Protein AF-A0A7S4S5Y7-F1 (afdb_monomer_lite)

Secondary structure (DSSP, 8-state):
---PPP-GGGTTT-PPEEEEEEE-----STT--TT-S-S-TT--EEEE--TT-EE---GGG-B-SHHHH-TT--S---BSSPPPPP-SS-TTEEEE-GGGB-TT---TT--EEEEEEEEPPTT--TTS----EEEE-TTSPP--

Sequence (144 aa):
RVRVQSLLPYAYTARPAEAVVLLRPPLDSDSMEPRVRAYSSRVSWRMFAPGTYAWDFSRAGFLYRWPEVGHGTTADLPIRRVPPAPQVPPLNRLDFSGRDEHPAGWRLGELYGFRAALRVPPETPRSSVNEWIVEWGFDRPRLA

Foldseek 3Di:
DWDFDDPVVPLPPQFFDKTKTKDDPPDDPVPPPVPPPDPALWKKKKKFWAQQKAFDFDQVQKFFAQVRSDPPFDGGQQFQGDFDQDPDPPRRMTIDTSVRGHNVHHDPPGMTIMIGTMGDHNPPPPPDDRDMDMGIRPPDDPPD

Structure (mmCIF, N/CA/C/O backbone):
data_AF-A0A7S4S5Y7-F1
#
_entry.id   AF-A0A7S4S5Y7-F1
#
loop_
_atom_site.group_PDB
_atom_site.id
_atom_site.type_symbol
_atom_site.label_atom_id
_atom_site.label_alt_id
_atom_site.label_comp_id
_atom_site.label_asym_id
_atom_site.label_entity_id
_atom_site.label_seq_id
_atom_site.pdbx_PDB_ins_code
_atom_site.Cartn_x
_atom_site.Cartn_y
_atom_site.Cartn_z
_atom_site.occupancy
_atom_site.B_iso_or_equiv
_atom_site.auth_seq_id
_atom_site.auth_comp_id
_atom_site.auth_asym_id
_atom_site.auth_atom_id
_atom_site.pdbx_PDB_model_num
ATOM 1 N N . ARG A 1 1 ? -0.242 8.451 -9.822 1.00 49.00 1 ARG A N 1
ATOM 2 C CA . ARG A 1 1 ? -1.550 9.007 -9.394 1.00 49.00 1 ARG A CA 1
ATOM 3 C C . ARG A 1 1 ? -2.281 7.933 -8.611 1.00 49.00 1 ARG A C 1
ATOM 5 O O . ARG A 1 1 ? -2.636 6.932 -9.214 1.00 49.00 1 ARG A O 1
ATOM 12 N N . VAL A 1 2 ? -2.472 8.135 -7.309 1.00 52.91 2 VAL A N 1
ATOM 13 C CA . VAL A 1 2 ? -3.289 7.245 -6.476 1.00 52.91 2 VAL A CA 1
ATOM 14 C C . VAL A 1 2 ? -4.755 7.443 -6.856 1.00 52.91 2 VAL A C 1
ATOM 16 O O . VAL A 1 2 ? -5.217 8.579 -6.959 1.00 52.91 2 VAL A O 1
ATOM 19 N N . ARG A 1 3 ? -5.486 6.354 -7.101 1.00 57.47 3 ARG A N 1
ATOM 20 C CA . ARG A 1 3 ? -6.942 6.376 -7.283 1.00 57.47 3 ARG A CA 1
ATOM 21 C C . ARG A 1 3 ? -7.556 5.460 -6.239 1.00 57.47 3 ARG A C 1
ATOM 23 O O . ARG A 1 3 ? -7.400 4.256 -6.364 1.00 57.47 3 ARG A O 1
ATOM 30 N N . VAL A 1 4 ? -8.247 6.043 -5.262 1.00 59.31 4 VAL A N 1
ATOM 31 C CA . VAL A 1 4 ? -8.977 5.313 -4.217 1.00 59.31 4 VAL A CA 1
ATOM 32 C C . VAL A 1 4 ? -10.460 5.298 -4.572 1.00 59.31 4 VAL A C 1
ATOM 34 O O . VAL A 1 4 ? -11.009 6.330 -4.966 1.00 59.31 4 VAL A O 1
ATOM 37 N N . GLN A 1 5 ? -11.108 4.134 -4.500 1.00 59.44 5 GLN A N 1
ATOM 38 C CA . GLN A 1 5 ? -12.564 4.055 -4.642 1.00 59.44 5 GLN A CA 1
ATOM 39 C C . GLN A 1 5 ? -13.268 4.564 -3.376 1.00 59.44 5 GLN A C 1
ATOM 41 O O . GLN A 1 5 ? -12.711 4.524 -2.285 1.00 59.44 5 GLN A O 1
ATOM 46 N N . SER A 1 6 ? -14.480 5.101 -3.546 1.00 50.81 6 SER A N 1
ATOM 47 C CA . SER A 1 6 ? -15.222 5.841 -2.517 1.00 50.81 6 SER A CA 1
ATOM 48 C C . SER A 1 6 ? -15.332 5.089 -1.184 1.00 50.81 6 SER A C 1
ATOM 50 O O . SER A 1 6 ? -15.868 3.985 -1.126 1.00 50.81 6 SER A O 1
ATOM 52 N N . LEU A 1 7 ? -14.888 5.739 -0.104 1.00 58.62 7 LEU A N 1
ATOM 53 C CA . LEU A 1 7 ? -14.953 5.230 1.274 1.00 58.62 7 LEU A CA 1
ATOM 54 C C . LEU A 1 7 ? -16.239 5.679 2.005 1.00 58.62 7 LEU A C 1
ATOM 56 O O . LEU A 1 7 ? -16.472 5.295 3.149 1.00 58.62 7 LEU A O 1
ATOM 60 N N . LEU A 1 8 ? -17.093 6.476 1.343 1.00 48.19 8 LEU A N 1
ATOM 61 C CA . LEU A 1 8 ? -18.302 7.092 1.914 1.00 48.19 8 LEU A CA 1
ATOM 62 C C . LEU A 1 8 ? -19.349 6.107 2.486 1.00 48.19 8 LEU A C 1
ATOM 64 O O . LEU A 1 8 ? -19.977 6.467 3.480 1.00 48.19 8 LEU A O 1
ATOM 68 N N . PRO A 1 9 ? -19.546 4.878 1.962 1.00 50.47 9 PRO A N 1
ATOM 69 C CA . PRO A 1 9 ? -20.494 3.928 2.560 1.00 50.47 9 PRO A CA 1
ATOM 70 C C . PRO A 1 9 ? -20.066 3.362 3.928 1.00 50.47 9 PRO A C 1
ATOM 72 O O . PRO A 1 9 ? -20.877 2.734 4.608 1.00 50.47 9 PRO A O 1
ATOM 75 N N . TYR A 1 10 ? -18.805 3.544 4.345 1.00 50.66 10 TYR A N 1
ATOM 76 C CA . TYR A 1 10 ? -18.213 2.788 5.459 1.00 50.66 10 TYR A CA 1
ATOM 77 C C . TYR A 1 10 ? -18.100 3.553 6.781 1.00 50.66 10 TYR A C 1
ATOM 79 O O . TYR A 1 10 ? -17.921 2.925 7.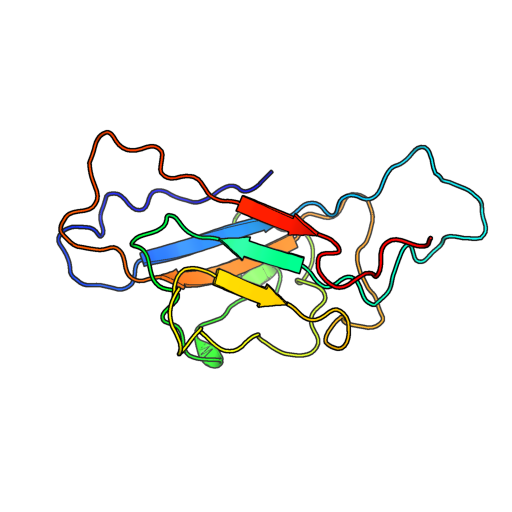821 1.00 50.66 10 TYR A O 1
ATOM 87 N N . ALA A 1 11 ? -18.305 4.875 6.784 1.00 49.12 11 ALA A N 1
ATOM 88 C CA . ALA A 1 11 ? -18.316 5.673 8.018 1.00 49.12 11 ALA A CA 1
ATOM 89 C C . ALA A 1 11 ? -19.430 5.252 9.008 1.00 49.12 11 ALA A C 1
ATOM 91 O O . ALA A 1 11 ? -19.338 5.548 10.194 1.00 49.12 11 ALA A O 1
ATOM 92 N N . TYR A 1 12 ? -20.458 4.533 8.534 1.00 47.62 12 TYR A N 1
ATOM 93 C CA . TYR A 1 12 ? -21.646 4.157 9.315 1.00 47.62 12 TYR A CA 1
ATOM 94 C C . TYR A 1 12 ? -21.760 2.666 9.649 1.00 47.62 12 TYR A C 1
ATOM 96 O O . TYR A 1 12 ? -22.643 2.290 10.413 1.00 47.62 12 TYR A O 1
ATOM 104 N N . THR A 1 13 ? -20.914 1.800 9.079 1.00 50.94 13 THR A N 1
ATOM 105 C CA . THR A 1 13 ? -21.113 0.340 9.175 1.00 50.94 13 THR A CA 1
ATOM 106 C C . THR A 1 13 ? -20.125 -0.368 10.094 1.00 50.94 13 THR A C 1
ATOM 108 O O . THR A 1 13 ? -20.294 -1.562 10.331 1.00 50.94 13 THR A O 1
ATOM 111 N N . ALA A 1 14 ? -19.097 0.333 10.597 1.00 49.84 14 ALA A N 1
ATOM 112 C CA . ALA A 1 14 ? -17.973 -0.244 11.349 1.00 49.84 14 ALA A CA 1
ATOM 113 C C . ALA A 1 14 ? -17.264 -1.412 10.625 1.00 49.84 14 ALA A C 1
ATOM 115 O O . ALA A 1 14 ? -16.476 -2.140 11.229 1.00 49.84 14 ALA A O 1
ATOM 116 N N . ARG A 1 15 ? -17.532 -1.600 9.324 1.00 50.69 15 ARG A N 1
ATOM 117 C CA . ARG A 1 15 ? -16.887 -2.614 8.490 1.00 50.69 15 ARG A CA 1
ATOM 118 C C . ARG A 1 15 ? -15.588 -2.045 7.920 1.00 50.69 15 ARG A C 1
ATOM 120 O O . ARG A 1 15 ? -15.558 -0.859 7.586 1.00 50.69 15 ARG A O 1
ATOM 127 N N . PRO A 1 16 ? -14.535 -2.865 7.771 1.00 54.72 16 PRO A N 1
ATOM 128 C CA . PRO A 1 16 ? -13.322 -2.430 7.096 1.00 54.72 16 PRO A CA 1
ATOM 129 C C . PRO A 1 16 ? -13.666 -1.952 5.683 1.00 54.72 16 PRO A C 1
ATOM 131 O O . PRO A 1 16 ? -14.344 -2.657 4.934 1.00 54.72 16 PRO A O 1
ATOM 134 N N . ALA A 1 17 ? -13.226 -0.746 5.333 1.00 63.53 17 ALA A N 1
ATOM 135 C CA . ALA A 1 17 ? -13.324 -0.245 3.975 1.00 63.53 17 ALA A CA 1
ATOM 136 C C . ALA A 1 17 ? -12.172 -0.831 3.157 1.00 63.53 17 ALA A C 1
ATOM 138 O O . ALA A 1 17 ? -11.040 -0.910 3.632 1.00 63.53 17 ALA A O 1
ATOM 139 N N . GLU A 1 18 ? -12.438 -1.235 1.922 1.00 71.31 18 GLU A N 1
ATOM 140 C CA . GLU A 1 18 ? -11.378 -1.700 1.035 1.00 71.31 18 GLU A CA 1
ATOM 141 C C . GLU A 1 18 ? -10.783 -0.516 0.279 1.00 71.31 18 GLU A C 1
ATOM 143 O O . GLU A 1 18 ? -11.462 0.157 -0.498 1.00 71.31 18 GLU A O 1
ATOM 148 N N . ALA A 1 19 ? -9.497 -0.259 0.506 1.00 72.50 19 ALA A N 1
ATOM 149 C CA . ALA A 1 19 ? -8.753 0.726 -0.257 1.00 72.50 19 ALA A CA 1
ATOM 150 C C . ALA A 1 19 ? -8.084 0.034 -1.443 1.00 72.50 19 ALA A C 1
ATOM 152 O O . ALA A 1 19 ? -7.262 -0.861 -1.257 1.00 72.50 19 ALA A O 1
ATOM 153 N N . VAL A 1 20 ? -8.424 0.469 -2.657 1.00 77.81 20 VAL A N 1
ATOM 154 C CA . VAL A 1 20 ? -7.693 0.120 -3.880 1.00 77.81 20 VAL A CA 1
ATOM 155 C C . VAL A 1 20 ? -6.720 1.245 -4.175 1.00 77.81 20 VAL A C 1
ATOM 157 O O . VAL A 1 20 ? -7.111 2.410 -4.218 1.00 77.81 20 VAL A O 1
ATOM 160 N N . VAL A 1 21 ? -5.455 0.904 -4.377 1.00 77.44 21 VAL A N 1
ATOM 161 C CA . VAL A 1 21 ? -4.383 1.867 -4.618 1.00 77.44 21 VAL A CA 1
ATOM 162 C C . VAL A 1 21 ? -3.752 1.555 -5.955 1.00 77.44 21 VAL A C 1
ATOM 164 O O . VAL A 1 21 ? -3.272 0.448 -6.151 1.00 77.44 21 VAL A O 1
ATOM 167 N N . LEU A 1 22 ? -3.726 2.538 -6.854 1.00 77.75 22 LEU A N 1
ATOM 168 C CA . LEU A 1 22 ? -3.073 2.423 -8.157 1.00 77.75 22 LEU A CA 1
ATOM 169 C C . LEU A 1 22 ? -1.779 3.240 -8.176 1.00 77.75 22 LEU A C 1
ATOM 171 O O . LEU A 1 22 ? -1.766 4.416 -7.801 1.00 77.75 22 LEU A O 1
ATOM 175 N N . LEU A 1 23 ? -0.691 2.619 -8.621 1.00 78.00 23 LEU A N 1
ATOM 176 C CA . LEU A 1 23 ? 0.658 3.165 -8.582 1.00 78.00 23 LEU A CA 1
ATOM 177 C C . LEU A 1 23 ? 1.260 3.174 -9.981 1.00 78.00 23 LEU A C 1
ATOM 179 O O . LEU A 1 23 ? 1.237 2.178 -10.703 1.00 78.00 23 LEU A O 1
ATOM 183 N N . ARG A 1 24 ? 1.847 4.318 -10.326 1.00 76.94 24 ARG A N 1
ATOM 184 C CA . ARG A 1 24 ? 2.823 4.419 -11.407 1.00 76.94 24 ARG A CA 1
ATOM 185 C C . ARG A 1 24 ? 4.155 4.753 -10.753 1.00 76.94 24 ARG A C 1
ATOM 187 O O . ARG A 1 24 ? 4.179 5.729 -9.994 1.00 76.94 24 ARG A O 1
ATOM 194 N N . PRO A 1 25 ? 5.205 3.957 -10.982 1.00 71.38 25 PRO A N 1
ATOM 195 C CA . PRO A 1 25 ? 6.512 4.263 -10.432 1.00 71.38 25 PRO A CA 1
ATOM 196 C C . PRO A 1 25 ? 7.017 5.580 -11.047 1.00 71.38 25 PRO A C 1
ATOM 198 O O . PRO A 1 25 ? 6.672 5.879 -12.196 1.00 71.38 25 PRO A O 1
ATOM 201 N N . PRO A 1 26 ? 7.814 6.380 -10.319 1.00 68.00 26 PRO A N 1
ATOM 202 C CA . PRO A 1 26 ? 8.441 7.588 -10.846 1.00 68.00 26 PRO A CA 1
ATOM 203 C C . PRO A 1 26 ? 9.629 7.212 -11.749 1.00 68.00 26 PRO A C 1
ATOM 205 O O . PRO A 1 26 ? 10.771 7.566 -11.476 1.00 68.00 26 PRO A O 1
ATOM 208 N N . LEU A 1 27 ? 9.365 6.416 -12.787 1.00 63.81 27 LEU A N 1
ATOM 209 C CA . LEU A 1 27 ? 10.327 6.107 -13.837 1.00 63.81 27 LEU A CA 1
ATOM 210 C C . LEU A 1 27 ? 10.248 7.239 -14.855 1.00 63.81 27 LEU A C 1
ATOM 212 O O . LEU A 1 27 ? 9.214 7.419 -15.498 1.00 63.81 27 LEU A O 1
ATOM 216 N N . ASP A 1 28 ? 11.315 8.019 -14.946 1.00 53.81 28 ASP A N 1
ATOM 217 C CA . ASP A 1 28 ? 11.427 9.091 -15.922 1.00 53.81 28 ASP A CA 1
ATOM 218 C C . ASP A 1 28 ? 11.841 8.500 -17.279 1.00 53.81 28 ASP A C 1
ATOM 220 O O . ASP A 1 28 ? 12.763 7.684 -17.363 1.00 53.81 28 ASP A O 1
ATOM 224 N N . SER A 1 29 ? 11.110 8.854 -18.336 1.00 49.88 29 SER A N 1
ATOM 225 C CA . SER A 1 29 ? 1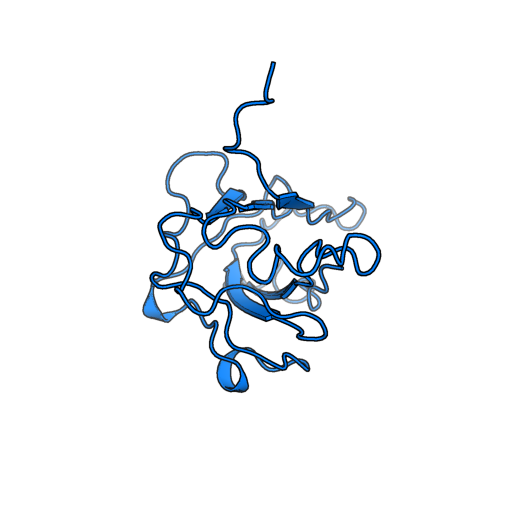1.388 8.398 -19.701 1.00 49.88 29 SER A CA 1
ATOM 226 C C . SER A 1 29 ? 12.648 9.041 -20.276 1.00 49.88 29 SER A C 1
ATOM 228 O O . SER A 1 29 ? 13.272 8.450 -21.156 1.00 49.88 29 SER A O 1
ATOM 230 N N . ASP A 1 30 ? 13.049 10.205 -19.757 1.00 47.22 30 ASP A N 1
ATOM 231 C CA . ASP A 1 30 ? 14.138 11.013 -20.317 1.00 47.22 30 ASP A CA 1
ATOM 232 C C . ASP A 1 30 ? 15.520 10.652 -19.740 1.00 47.22 30 ASP A C 1
ATOM 234 O O . ASP A 1 30 ? 16.549 11.062 -20.271 1.00 47.22 30 ASP A O 1
ATOM 238 N N . SER A 1 31 ? 15.579 9.799 -18.710 1.00 46.25 31 SER A N 1
ATOM 239 C CA . SER A 1 31 ? 16.827 9.277 -18.115 1.00 46.25 31 SER A CA 1
ATOM 240 C C . SER A 1 31 ? 17.268 7.928 -18.708 1.00 46.25 31 SER A C 1
ATOM 242 O O . SER A 1 31 ? 17.950 7.130 -18.058 1.00 46.25 31 SER A O 1
ATOM 244 N N . MET A 1 32 ? 16.917 7.686 -19.977 1.00 43.94 32 MET A N 1
ATOM 245 C CA . MET A 1 32 ? 17.338 6.543 -20.800 1.00 43.94 32 MET A CA 1
ATOM 246 C C . MET A 1 32 ? 18.839 6.593 -21.151 1.00 43.94 32 MET A C 1
ATOM 248 O O . MET A 1 32 ? 19.227 6.556 -22.319 1.00 43.94 32 MET A O 1
ATOM 252 N N . GLU A 1 33 ? 19.722 6.592 -20.151 1.00 44.97 33 GLU A N 1
ATOM 253 C CA . GLU A 1 33 ? 21.042 6.016 -20.378 1.00 44.97 33 GLU A CA 1
ATOM 254 C C . GLU A 1 33 ? 20.884 4.491 -20.554 1.00 44.97 33 GLU A C 1
ATOM 256 O O . GLU A 1 33 ? 20.245 3.835 -19.721 1.00 44.97 33 GLU A O 1
ATOM 261 N N . PRO A 1 34 ? 21.498 3.867 -21.582 1.00 41.69 34 PRO A N 1
ATOM 262 C CA . PRO A 1 34 ? 21.356 2.432 -21.877 1.00 41.69 34 PRO A CA 1
ATOM 263 C C . PRO A 1 34 ? 21.795 1.496 -20.739 1.00 41.69 34 PRO A C 1
ATOM 265 O O . PRO A 1 34 ? 21.577 0.285 -20.801 1.00 41.69 34 PRO A O 1
ATOM 268 N N . ARG A 1 35 ? 22.436 2.048 -19.704 1.00 39.31 35 ARG A N 1
ATOM 269 C CA . ARG A 1 35 ? 22.935 1.334 -18.529 1.00 39.31 35 ARG A CA 1
ATOM 270 C C . ARG A 1 35 ? 21.942 1.258 -17.375 1.00 39.31 35 ARG A C 1
ATOM 272 O O . ARG A 1 35 ? 22.209 0.515 -16.435 1.00 39.31 35 ARG A O 1
ATOM 279 N N . VAL A 1 36 ? 20.784 1.917 -17.453 1.00 42.09 36 VAL A N 1
ATOM 280 C CA . VAL A 1 36 ? 19.796 1.889 -16.366 1.00 42.09 36 VAL A CA 1
ATOM 281 C C . VAL A 1 36 ? 18.540 1.105 -16.740 1.00 42.09 36 VAL A C 1
ATOM 283 O O . VAL A 1 36 ? 17.413 1.567 -16.622 1.00 42.09 36 VAL A O 1
ATOM 286 N N . ARG A 1 37 ? 18.722 -0.170 -17.110 1.00 38.84 37 ARG A N 1
ATOM 287 C CA . ARG A 1 37 ? 17.625 -1.165 -17.166 1.00 38.84 37 ARG A CA 1
ATOM 288 C C . ARG A 1 37 ? 17.040 -1.520 -15.786 1.00 38.84 37 ARG A C 1
ATOM 290 O O . ARG A 1 37 ? 16.203 -2.409 -15.680 1.00 38.84 37 ARG A O 1
ATOM 297 N N . ALA A 1 38 ? 17.484 -0.846 -14.732 1.00 42.31 38 ALA A N 1
ATOM 298 C CA . ALA A 1 38 ? 17.057 -1.045 -13.362 1.00 42.31 38 ALA A CA 1
ATOM 299 C C . ALA A 1 38 ? 17.296 0.256 -12.589 1.00 42.31 38 ALA A C 1
ATOM 301 O O . ALA A 1 38 ? 18.272 0.363 -11.846 1.00 42.31 38 ALA A O 1
ATOM 302 N N . TYR A 1 39 ? 16.433 1.268 -12.743 1.00 45.12 39 TYR A N 1
ATOM 303 C CA . TYR A 1 39 ? 16.381 2.330 -11.736 1.00 45.12 39 TYR A CA 1
ATOM 304 C C . TYR A 1 39 ? 15.769 1.709 -10.475 1.00 45.12 39 TYR A C 1
ATOM 306 O O . TYR A 1 39 ? 14.579 1.786 -10.206 1.00 45.12 39 TYR A O 1
ATOM 314 N N . SER A 1 40 ? 16.664 1.064 -9.721 1.00 50.62 40 SER A N 1
ATOM 315 C CA . SER A 1 40 ? 16.537 0.586 -8.355 1.00 50.62 40 SER A CA 1
ATOM 316 C C . SER A 1 40 ? 15.592 -0.577 -8.110 1.00 50.62 40 SER A C 1
ATOM 318 O O . SER A 1 40 ? 14.464 -0.393 -7.678 1.00 50.62 40 SER A O 1
ATOM 320 N N . SER A 1 41 ? 16.154 -1.782 -8.164 1.00 54.34 41 SER A N 1
ATOM 321 C CA . SER A 1 41 ? 15.546 -3.016 -7.653 1.00 54.34 41 SER A CA 1
ATOM 322 C C . SER A 1 41 ? 15.319 -3.039 -6.125 1.00 54.34 41 SER A C 1
ATOM 324 O O . SER A 1 41 ? 15.250 -4.128 -5.554 1.00 54.34 41 SER A O 1
ATOM 326 N N . ARG A 1 42 ? 15.380 -1.879 -5.447 1.00 70.88 42 ARG A N 1
ATOM 327 C CA . ARG A 1 42 ? 15.300 -1.694 -3.988 1.00 70.88 42 ARG A CA 1
ATOM 328 C C . ARG A 1 42 ? 14.871 -0.272 -3.581 1.00 70.88 42 ARG A C 1
ATOM 330 O O . ARG A 1 42 ? 15.513 0.320 -2.714 1.00 70.88 42 ARG A O 1
ATOM 337 N N . VAL A 1 43 ? 13.835 0.317 -4.189 1.00 76.00 43 VAL A N 1
ATOM 338 C CA . VAL A 1 43 ? 13.312 1.604 -3.669 1.00 76.00 43 VAL A CA 1
ATOM 339 C C . VAL A 1 43 ? 12.357 1.316 -2.519 1.00 76.00 43 VAL A C 1
ATOM 341 O O . VAL A 1 43 ? 11.311 0.713 -2.751 1.00 76.00 43 VAL A O 1
ATOM 344 N N . SER A 1 44 ? 12.651 1.781 -1.301 1.00 85.69 44 SER A N 1
ATOM 345 C CA . SER A 1 44 ? 11.599 1.805 -0.285 1.00 85.69 44 SER A CA 1
ATOM 346 C C . SER A 1 44 ? 10.620 2.933 -0.582 1.00 85.69 44 SER A C 1
ATOM 348 O O . SER A 1 44 ? 11.004 4.049 -0.939 1.00 85.69 44 SER A O 1
ATOM 350 N N . TRP A 1 45 ? 9.339 2.645 -0.433 1.00 87.50 45 TRP A N 1
ATOM 351 C CA . TRP A 1 45 ? 8.268 3.615 -0.600 1.00 87.50 45 TRP A CA 1
ATOM 352 C C . TRP A 1 45 ? 7.238 3.423 0.504 1.00 87.50 45 TRP A C 1
ATOM 354 O O . TRP A 1 45 ? 7.159 2.366 1.125 1.00 87.50 45 TRP A O 1
ATOM 364 N N . ARG A 1 46 ? 6.479 4.466 0.806 1.00 90.69 46 ARG A N 1
ATOM 365 C CA . ARG A 1 46 ? 5.468 4.417 1.860 1.00 90.69 46 ARG A CA 1
ATOM 366 C C . ARG A 1 46 ? 4.209 5.124 1.428 1.00 90.69 46 ARG A C 1
ATOM 368 O O . ARG A 1 46 ? 4.246 6.039 0.605 1.00 90.69 46 ARG A O 1
ATOM 375 N N . MET A 1 47 ? 3.100 4.675 1.989 1.00 90.25 47 MET A N 1
ATOM 376 C CA . MET A 1 47 ? 1.789 5.228 1.725 1.00 90.25 47 MET A CA 1
ATOM 377 C C . MET A 1 47 ? 1.142 5.713 3.009 1.00 90.25 47 MET A C 1
ATOM 379 O O . MET A 1 47 ? 1.099 4.991 4.002 1.00 90.25 47 MET A O 1
ATOM 383 N N . PHE A 1 48 ? 0.568 6.905 2.949 1.00 90.25 48 PHE A N 1
ATOM 384 C CA . PHE A 1 48 ? -0.244 7.467 4.009 1.00 90.25 48 PHE A CA 1
ATOM 385 C C . PHE A 1 48 ? -1.701 7.493 3.562 1.00 90.25 48 PHE A C 1
ATOM 387 O O . PHE A 1 48 ? -2.040 8.107 2.547 1.00 90.25 48 PHE A O 1
ATOM 394 N N . ALA A 1 49 ? -2.547 6.815 4.331 1.00 88.50 49 ALA A N 1
ATOM 395 C CA . ALA A 1 49 ? -3.976 7.094 4.356 1.00 88.50 49 ALA A CA 1
ATOM 396 C C . ALA A 1 49 ? -4.223 8.410 5.126 1.00 88.50 49 ALA A C 1
ATOM 398 O O . ALA A 1 49 ? -3.315 8.881 5.824 1.00 88.50 49 ALA A O 1
ATOM 399 N N . PRO A 1 50 ? -5.423 9.012 5.061 1.00 85.69 50 PRO A N 1
ATOM 400 C CA . PRO A 1 50 ? -5.695 10.231 5.816 1.00 85.69 50 PRO A CA 1
ATOM 401 C C . PRO A 1 50 ? -5.467 10.021 7.324 1.00 85.69 50 PRO A C 1
ATOM 403 O O . PRO A 1 50 ? -5.610 8.910 7.834 1.00 85.69 50 PRO A O 1
ATOM 406 N N . GLY A 1 51 ? -5.078 11.083 8.039 1.00 81.81 51 GLY A N 1
ATOM 407 C CA . GLY A 1 51 ? -4.430 10.999 9.361 1.00 81.81 51 GLY A CA 1
ATOM 408 C C . GLY A 1 51 ? -5.154 10.190 10.444 1.00 81.81 51 GLY A C 1
ATOM 409 O O . GLY A 1 51 ? -4.510 9.649 11.338 1.00 81.81 51 GLY A O 1
ATOM 410 N N . THR A 1 52 ? -6.477 10.083 10.366 1.00 81.69 52 THR A N 1
ATOM 411 C CA . THR A 1 52 ? -7.314 9.389 11.355 1.00 81.69 52 THR A CA 1
ATOM 412 C C . THR A 1 52 ? -7.706 7.963 10.939 1.00 81.69 52 THR A C 1
ATOM 414 O O . THR A 1 52 ? -8.354 7.249 11.702 1.00 81.69 52 THR A O 1
ATOM 417 N N . TYR A 1 53 ? -7.305 7.527 9.744 1.00 86.56 53 TYR A N 1
ATOM 418 C CA . TYR A 1 53 ? -7.540 6.179 9.238 1.00 86.56 53 TYR A CA 1
ATOM 419 C C . TYR A 1 53 ? -6.488 5.214 9.787 1.00 86.56 53 TYR A C 1
ATOM 421 O O . TYR A 1 53 ? -5.417 5.615 10.239 1.00 86.56 53 TYR A O 1
ATOM 429 N N . ALA A 1 54 ? -6.772 3.917 9.730 1.00 89.62 54 ALA A N 1
ATOM 430 C CA . ALA A 1 54 ? -5.807 2.895 10.114 1.00 89.62 54 ALA A CA 1
ATOM 431 C C . ALA A 1 54 ? -5.822 1.744 9.116 1.00 89.62 54 ALA A C 1
ATOM 433 O O . ALA A 1 54 ? -6.887 1.239 8.775 1.00 89.62 54 ALA A O 1
ATOM 434 N N . TRP A 1 55 ? -4.652 1.308 8.666 1.00 91.81 55 TRP A N 1
ATOM 435 C CA . TRP A 1 55 ? -4.538 0.057 7.922 1.00 91.81 55 TRP A CA 1
ATOM 436 C C . TRP A 1 55 ? -4.818 -1.113 8.859 1.00 91.81 55 TRP A C 1
ATOM 438 O O . TRP A 1 55 ? -4.189 -1.225 9.908 1.00 91.81 55 TRP A O 1
ATOM 448 N N . ASP A 1 56 ? -5.768 -1.965 8.487 1.00 91.56 56 ASP A N 1
ATOM 449 C CA . ASP A 1 56 ? -6.275 -3.024 9.360 1.00 91.56 56 ASP A CA 1
ATOM 450 C C . ASP A 1 56 ? -6.570 -4.273 8.532 1.00 91.56 56 ASP A C 1
ATOM 452 O O . ASP A 1 56 ? -7.703 -4.550 8.142 1.00 91.56 56 ASP A O 1
ATOM 456 N N . PHE A 1 57 ? -5.504 -4.984 8.171 1.00 91.19 57 PHE A N 1
ATOM 457 C CA . PHE A 1 57 ? -5.575 -6.154 7.308 1.00 91.19 57 PHE A CA 1
ATOM 458 C C . PHE A 1 57 ? -4.687 -7.285 7.827 1.00 91.19 57 PHE A C 1
ATOM 460 O O . PHE A 1 57 ? -3.629 -7.071 8.420 1.00 91.19 57 PHE A O 1
ATOM 467 N N . SER A 1 58 ? -5.097 -8.520 7.540 1.00 92.19 58 SER A N 1
ATOM 468 C CA . SER A 1 58 ? -4.232 -9.692 7.675 1.00 92.19 58 SER A CA 1
ATOM 469 C C . SER A 1 58 ? -3.390 -9.878 6.412 1.00 92.19 58 SER A C 1
ATOM 471 O O . SER A 1 58 ? -3.721 -9.359 5.346 1.00 92.19 58 SER A O 1
ATOM 473 N N . ARG A 1 59 ? -2.335 -10.698 6.486 1.00 90.19 59 ARG A N 1
ATOM 474 C CA . ARG A 1 59 ? -1.517 -11.024 5.305 1.00 90.19 59 ARG A CA 1
ATOM 475 C C . ARG A 1 59 ? -2.343 -11.611 4.152 1.00 90.19 59 ARG A C 1
ATOM 477 O O . ARG A 1 59 ? -2.025 -11.346 3.001 1.00 90.19 59 ARG A O 1
ATOM 484 N N . ALA A 1 60 ? -3.375 -12.397 4.462 1.00 90.69 60 ALA A N 1
ATOM 485 C CA . ALA A 1 60 ? -4.276 -12.977 3.466 1.00 90.69 60 ALA A CA 1
ATOM 486 C C . ALA A 1 60 ? -5.273 -11.952 2.894 1.00 90.69 60 ALA A C 1
ATOM 488 O O . ALA A 1 60 ? -5.738 -12.117 1.775 1.00 90.69 60 ALA A O 1
ATOM 489 N N . GLY A 1 61 ? -5.581 -10.890 3.645 1.00 89.19 61 GLY A N 1
ATOM 490 C CA . GLY A 1 61 ? -6.456 -9.796 3.215 1.00 89.19 61 GLY A CA 1
ATOM 491 C C . GLY A 1 61 ? -5.756 -8.698 2.407 1.00 89.19 61 GLY A C 1
ATOM 492 O O . GLY A 1 61 ? -6.383 -7.686 2.107 1.00 89.19 61 GLY A O 1
ATOM 493 N N . PHE A 1 62 ? -4.471 -8.866 2.083 1.00 93.62 62 PHE A N 1
ATOM 494 C CA . PHE A 1 62 ? -3.714 -7.946 1.238 1.00 93.62 62 PHE A CA 1
ATOM 495 C C . PHE A 1 62 ? -3.562 -8.541 -0.165 1.00 93.62 62 PHE A C 1
ATOM 497 O O . PHE A 1 62 ? -2.746 -9.438 -0.390 1.00 93.62 62 PHE A O 1
ATOM 504 N N . LEU A 1 63 ? -4.347 -8.035 -1.110 1.00 92.88 63 LEU A N 1
ATOM 505 C CA . LEU A 1 63 ? -4.358 -8.486 -2.499 1.00 92.88 63 LEU A CA 1
ATOM 506 C C . LEU A 1 63 ? -3.463 -7.577 -3.335 1.00 92.88 63 LEU A C 1
ATOM 508 O O . LEU A 1 63 ? -3.581 -6.357 -3.264 1.00 92.88 63 LEU A O 1
ATOM 512 N N . TYR A 1 64 ? -2.564 -8.154 -4.124 1.00 92.50 64 TYR A N 1
ATOM 513 C CA . TYR A 1 64 ? -1.569 -7.384 -4.885 1.00 92.50 64 TYR A CA 1
ATOM 514 C C . TYR A 1 64 ? -1.196 -8.010 -6.230 1.00 92.50 64 TYR A C 1
ATOM 516 O O . TYR A 1 64 ? -0.386 -7.441 -6.967 1.00 92.50 64 TYR A O 1
ATOM 524 N N . ARG A 1 65 ? -1.778 -9.171 -6.560 1.00 92.94 65 ARG A N 1
ATOM 525 C CA . ARG A 1 65 ? -1.655 -9.767 -7.887 1.00 92.94 65 ARG A CA 1
ATOM 526 C C . ARG A 1 65 ? -2.717 -9.196 -8.806 1.00 92.94 65 ARG A C 1
ATOM 528 O O . ARG A 1 65 ? -3.839 -8.900 -8.394 1.00 92.94 65 ARG A O 1
ATOM 535 N N . TRP A 1 66 ? -2.356 -9.051 -10.065 1.00 80.75 66 TRP A N 1
ATOM 536 C CA . TRP A 1 66 ? -3.084 -8.292 -11.061 1.00 80.75 66 TRP A CA 1
ATOM 537 C C . TRP A 1 66 ? -4.554 -8.701 -11.212 1.00 80.75 66 TRP A C 1
ATOM 539 O O . TRP A 1 66 ? -5.385 -7.798 -11.117 1.00 80.75 66 TRP A O 1
ATOM 549 N N . PRO A 1 67 ? -4.980 -9.970 -11.333 1.00 86.12 67 PRO A N 1
ATOM 550 C CA . PRO A 1 67 ? -6.419 -10.196 -11.437 1.00 86.12 67 PRO A CA 1
ATOM 551 C C . PRO A 1 67 ? -7.157 -9.950 -10.106 1.00 86.12 67 PRO A C 1
ATOM 553 O O . PRO A 1 67 ? -8.342 -9.632 -10.126 1.00 86.12 67 PRO A O 1
ATOM 556 N N . GLU A 1 68 ? -6.480 -10.048 -8.957 1.00 87.12 68 GLU A N 1
ATOM 557 C CA . GLU A 1 68 ? -7.098 -9.943 -7.624 1.00 87.12 68 GLU A CA 1
ATOM 558 C C . GLU A 1 68 ? -7.377 -8.494 -7.209 1.00 87.12 68 GLU A C 1
ATOM 560 O O . GLU A 1 68 ? -8.361 -8.211 -6.523 1.00 87.12 68 GLU A O 1
ATOM 565 N N . VAL A 1 69 ? -6.510 -7.566 -7.623 1.00 85.38 69 VAL A N 1
ATOM 566 C CA . VAL A 1 69 ? -6.682 -6.136 -7.335 1.00 85.38 69 VAL A CA 1
ATOM 567 C C . VAL A 1 69 ? -7.820 -5.549 -8.168 1.00 85.38 69 VAL A C 1
ATOM 569 O O . VAL A 1 69 ? -8.600 -4.751 -7.653 1.00 85.38 69 VAL A O 1
ATOM 572 N N . GLY A 1 70 ? -7.927 -5.944 -9.442 1.00 75.62 70 GLY A N 1
ATOM 573 C CA . GLY A 1 70 ? -8.887 -5.374 -10.388 1.00 75.62 70 GLY A CA 1
ATOM 574 C C . GLY A 1 70 ? -8.592 -3.909 -10.753 1.00 75.62 70 GLY A C 1
ATOM 575 O O . GLY A 1 70 ? -7.473 -3.419 -10.631 1.00 75.62 70 GLY A O 1
ATOM 576 N N . HIS A 1 71 ? -9.610 -3.182 -11.226 1.00 74.38 71 HIS A N 1
ATOM 577 C CA . HIS A 1 71 ? -9.554 -1.729 -11.491 1.00 74.38 71 HIS A CA 1
ATOM 578 C C . HIS A 1 71 ? -8.513 -1.251 -12.519 1.00 74.38 71 HIS A C 1
ATOM 580 O O . HIS A 1 71 ? -8.076 -0.099 -12.475 1.00 74.38 71 HIS A O 1
ATOM 586 N N . GLY A 1 72 ? -8.174 -2.103 -13.487 1.00 79.38 72 GLY A N 1
ATOM 587 C CA . GLY A 1 72 ? -7.298 -1.738 -14.601 1.00 79.38 72 GLY A CA 1
ATOM 588 C C . GLY A 1 72 ? -5.811 -1.737 -14.256 1.00 79.38 72 GLY A C 1
ATOM 589 O O . GLY A 1 72 ? -5.036 -1.156 -15.012 1.00 79.38 72 GLY A O 1
ATOM 590 N N . THR A 1 73 ? -5.406 -2.374 -13.148 1.00 86.31 7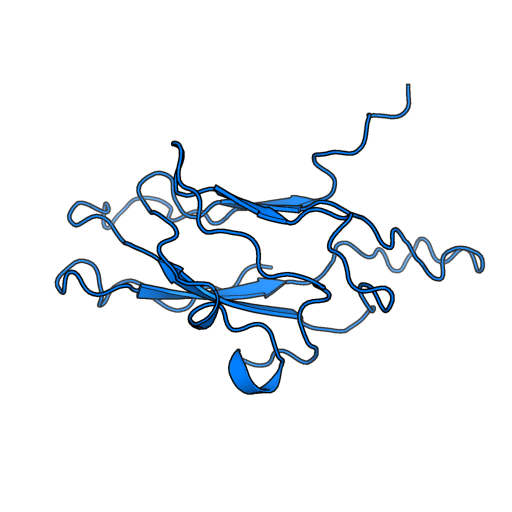3 THR A N 1
ATOM 591 C CA . THR A 1 7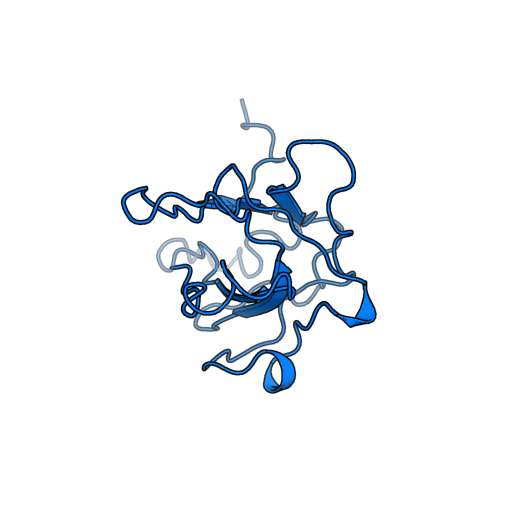3 ? -4.014 -2.817 -12.992 1.00 86.31 73 THR A CA 1
ATOM 592 C C . THR A 1 73 ? -3.603 -3.653 -14.205 1.00 86.31 73 THR A C 1
ATOM 594 O O . THR A 1 73 ? -4.450 -4.258 -14.865 1.00 86.31 73 THR A O 1
ATOM 597 N N . THR A 1 74 ? -2.315 -3.637 -14.527 1.00 89.25 74 THR A N 1
ATOM 598 C CA . THR A 1 74 ? -1.724 -4.364 -15.662 1.00 89.25 74 THR A CA 1
ATOM 599 C C . THR A 1 74 ? -0.530 -5.223 -15.246 1.00 89.25 74 THR A C 1
ATOM 601 O O . THR A 1 74 ? 0.053 -5.907 -16.074 1.00 89.25 74 THR A O 1
ATOM 604 N N . ALA A 1 75 ? -0.158 -5.204 -13.962 1.00 89.19 75 ALA A N 1
ATOM 605 C CA . ALA A 1 75 ? 0.919 -6.017 -13.417 1.00 89.19 75 ALA A CA 1
ATOM 606 C C . ALA A 1 75 ? 0.766 -6.224 -11.901 1.00 89.19 75 ALA A C 1
ATOM 608 O O . ALA A 1 75 ? 0.153 -5.413 -11.199 1.00 89.19 75 ALA A O 1
ATOM 609 N N . ASP A 1 76 ? 1.358 -7.310 -11.400 1.00 92.00 76 ASP A N 1
ATOM 610 C CA . ASP A 1 76 ? 1.482 -7.583 -9.967 1.00 92.00 76 ASP A CA 1
ATOM 611 C C . ASP A 1 76 ? 2.365 -6.522 -9.309 1.00 92.00 76 ASP A C 1
ATOM 613 O O . ASP A 1 76 ? 3.422 -6.175 -9.844 1.00 92.00 76 ASP A O 1
ATOM 617 N N . LEU A 1 77 ? 1.982 -6.043 -8.121 1.00 91.62 77 LEU A N 1
ATOM 618 C CA . LEU A 1 77 ? 2.860 -5.185 -7.326 1.00 91.62 77 LEU A CA 1
ATOM 619 C C . LEU A 1 77 ? 4.192 -5.925 -7.079 1.00 91.62 77 LEU A C 1
ATOM 621 O O . LEU A 1 77 ? 4.154 -7.059 -6.589 1.00 91.62 77 LEU A O 1
ATOM 625 N N . PRO A 1 78 ? 5.365 -5.330 -7.382 1.00 90.06 78 PRO A N 1
ATOM 626 C CA . PRO A 1 78 ? 6.637 -6.049 -7.389 1.00 90.06 78 PRO A CA 1
ATOM 627 C C . PRO A 1 78 ? 7.201 -6.223 -5.972 1.00 90.06 78 PRO A C 1
ATOM 629 O O . PRO A 1 78 ? 8.283 -5.745 -5.646 1.00 90.06 78 PRO A O 1
ATOM 632 N N . ILE A 1 79 ? 6.477 -6.942 -5.117 1.00 91.00 79 ILE A N 1
ATOM 633 C CA . ILE A 1 79 ? 6.852 -7.265 -3.739 1.00 91.00 79 ILE A CA 1
ATOM 634 C C . ILE A 1 79 ? 7.082 -8.772 -3.578 1.00 91.00 79 ILE A C 1
ATOM 636 O O . ILE A 1 79 ? 6.355 -9.604 -4.116 1.00 91.00 79 ILE A O 1
ATOM 640 N N . ARG A 1 80 ? 8.092 -9.146 -2.793 1.00 90.38 80 ARG A N 1
ATOM 641 C CA . ARG A 1 80 ? 8.344 -10.523 -2.332 1.00 90.38 80 ARG A CA 1
ATOM 642 C C . ARG A 1 80 ? 7.480 -10.872 -1.132 1.00 90.38 80 ARG A C 1
ATOM 644 O O . ARG A 1 80 ? 7.146 -12.035 -0.911 1.00 90.38 80 ARG A O 1
ATOM 651 N N . ARG A 1 81 ? 7.165 -9.861 -0.324 1.00 90.50 81 ARG A N 1
ATOM 652 C CA . ARG A 1 81 ? 6.464 -10.009 0.942 1.00 90.50 81 ARG A CA 1
ATOM 653 C C . ARG A 1 81 ? 5.462 -8.877 1.118 1.00 90.50 81 ARG A C 1
ATOM 655 O O . ARG A 1 81 ? 5.782 -7.714 0.910 1.00 90.50 81 ARG A O 1
ATOM 662 N N . VAL A 1 82 ? 4.262 -9.253 1.547 1.00 92.62 82 VAL A N 1
ATOM 663 C CA . VAL A 1 82 ? 3.224 -8.325 2.004 1.00 92.62 82 VAL A CA 1
ATOM 664 C C . VAL A 1 82 ? 3.739 -7.549 3.224 1.00 92.62 82 VAL A C 1
ATOM 666 O O . VAL A 1 82 ? 4.189 -8.198 4.180 1.00 92.62 82 VAL A O 1
ATOM 669 N N . PRO A 1 83 ? 3.675 -6.206 3.225 1.00 93.38 83 PRO A N 1
ATOM 670 C CA . PRO A 1 83 ? 4.036 -5.425 4.400 1.00 93.38 83 PRO A CA 1
ATOM 671 C C . PRO A 1 83 ? 3.072 -5.730 5.556 1.00 93.38 83 PRO A C 1
ATOM 673 O O . PRO A 1 83 ? 1.883 -5.958 5.323 1.00 93.38 83 PRO A O 1
ATOM 676 N N . PRO A 1 84 ? 3.544 -5.765 6.811 1.00 93.62 84 PRO A N 1
ATOM 677 C CA . PRO A 1 84 ? 2.644 -5.905 7.946 1.00 93.62 84 PRO A CA 1
ATOM 678 C C . PRO A 1 84 ? 1.748 -4.668 8.071 1.00 93.62 84 PRO A C 1
ATOM 680 O O . PRO A 1 84 ? 2.198 -3.546 7.830 1.00 93.62 84 PRO A O 1
ATOM 683 N N . ALA A 1 85 ? 0.500 -4.861 8.505 1.00 93.31 85 ALA A N 1
ATOM 684 C CA . ALA A 1 85 ? -0.324 -3.740 8.937 1.00 93.31 85 ALA A CA 1
ATOM 685 C C . ALA A 1 85 ? 0.370 -3.023 10.119 1.00 93.31 85 ALA A C 1
ATOM 687 O O . ALA A 1 85 ? 0.912 -3.706 11.001 1.00 93.31 85 ALA A O 1
ATOM 688 N N . PRO A 1 86 ? 0.380 -1.682 10.170 1.00 93.19 86 PRO A N 1
ATOM 689 C CA . PRO A 1 86 ? 1.051 -0.923 11.219 1.00 93.19 86 PRO A CA 1
ATOM 690 C C . PRO A 1 86 ? 0.438 -1.225 12.584 1.00 93.19 86 PRO A C 1
ATOM 692 O O . PRO A 1 86 ? -0.779 -1.235 12.735 1.00 93.19 86 PRO A O 1
ATOM 695 N N . GLN A 1 87 ? 1.289 -1.460 13.581 1.00 91.56 87 GLN A N 1
ATOM 696 C CA . GLN A 1 87 ? 0.861 -1.773 14.953 1.00 91.56 87 GLN A CA 1
ATOM 697 C C . GLN A 1 87 ? 1.146 -0.633 15.937 1.00 91.56 87 GLN A C 1
ATOM 699 O O . GLN A 1 87 ? 0.625 -0.621 17.048 1.00 91.56 87 GLN A O 1
ATOM 704 N N . VAL A 1 88 ? 1.979 0.329 15.536 1.00 89.44 88 VAL A N 1
ATOM 705 C CA . VAL A 1 88 ? 2.393 1.467 16.360 1.00 89.44 88 VAL A CA 1
ATOM 706 C C . VAL A 1 88 ? 1.951 2.750 15.662 1.00 89.44 88 VAL A C 1
ATOM 708 O O . VAL A 1 88 ? 2.170 2.868 14.453 1.00 89.44 88 VAL A O 1
ATOM 711 N N . PRO A 1 89 ? 1.334 3.709 16.378 1.00 88.44 89 PRO A N 1
ATOM 712 C CA . PRO A 1 89 ? 0.961 4.985 15.792 1.00 88.44 89 PRO A CA 1
ATOM 713 C C . PRO A 1 89 ? 2.143 5.703 15.105 1.00 88.44 89 PRO A C 1
ATOM 715 O O . PRO A 1 89 ? 3.253 5.702 15.640 1.00 88.44 89 PRO A O 1
ATOM 718 N N . PRO A 1 90 ? 1.906 6.350 13.949 1.00 89.12 90 PRO A N 1
ATOM 719 C CA . PRO A 1 90 ? 0.597 6.529 13.324 1.00 89.12 90 PRO A CA 1
ATOM 720 C C . PRO A 1 90 ? 0.185 5.311 12.465 1.00 89.12 90 PRO A C 1
ATOM 722 O O . PRO A 1 90 ? 0.954 4.809 11.649 1.00 89.12 90 PRO A O 1
ATOM 725 N N . LEU A 1 91 ? -1.055 4.829 12.645 1.00 91.88 91 LEU A N 1
ATOM 726 C CA . LEU A 1 91 ? -1.553 3.585 12.023 1.00 91.88 91 LEU A CA 1
ATOM 727 C C . LEU A 1 91 ? -1.946 3.739 10.540 1.00 91.88 91 LEU A C 1
ATOM 729 O O . LEU A 1 91 ? -2.294 2.766 9.870 1.00 91.88 91 LEU A O 1
ATOM 733 N N . ASN A 1 92 ? -1.906 4.964 10.020 1.00 92.25 92 ASN A N 1
ATOM 734 C CA . ASN A 1 92 ? -2.240 5.303 8.639 1.00 92.25 92 ASN A CA 1
ATOM 735 C C . ASN A 1 92 ? -1.049 5.155 7.674 1.00 92.25 92 ASN A C 1
ATOM 737 O O . ASN A 1 92 ? -1.225 5.357 6.472 1.00 92.25 92 ASN A O 1
ATOM 741 N N . ARG A 1 93 ? 0.153 4.832 8.172 1.00 93.56 93 ARG A N 1
ATOM 742 C CA . ARG A 1 93 ? 1.382 4.734 7.374 1.00 93.56 93 ARG A CA 1
ATOM 743 C C . ARG A 1 93 ? 1.737 3.285 7.062 1.00 93.56 93 ARG A C 1
ATOM 745 O O . ARG A 1 93 ? 2.106 2.548 7.965 1.00 93.56 93 ARG A O 1
ATOM 752 N N . LEU A 1 94 ? 1.696 2.902 5.790 1.00 93.31 94 LEU A N 1
ATOM 753 C CA . LEU A 1 94 ? 2.125 1.589 5.315 1.00 93.31 94 LEU A CA 1
ATOM 754 C C . LEU A 1 94 ? 3.480 1.686 4.609 1.00 93.31 94 LEU A C 1
ATOM 756 O O . LEU A 1 94 ? 3.596 2.352 3.580 1.00 93.31 94 LEU A O 1
ATOM 760 N N . ASP A 1 95 ? 4.487 1.007 5.154 1.00 92.50 95 ASP A N 1
ATOM 761 C CA . ASP A 1 95 ? 5.864 1.049 4.659 1.00 92.50 95 ASP A CA 1
ATOM 762 C C . ASP A 1 95 ? 6.183 -0.184 3.798 1.00 92.50 95 ASP A C 1
ATOM 764 O O . ASP A 1 95 ? 5.932 -1.323 4.196 1.00 92.50 95 ASP A O 1
ATOM 768 N N . PHE A 1 96 ? 6.798 0.039 2.638 1.00 91.31 96 PHE A N 1
ATOM 769 C CA . PHE A 1 96 ? 7.297 -0.997 1.737 1.00 91.31 96 PHE A CA 1
ATOM 770 C C . PHE A 1 96 ? 8.814 -0.879 1.642 1.00 91.31 96 PHE A C 1
ATOM 772 O O . PHE A 1 96 ? 9.341 0.132 1.177 1.00 91.31 96 PHE A O 1
ATOM 779 N N . SER A 1 97 ? 9.528 -1.916 2.080 1.00 87.62 97 SER A N 1
ATOM 780 C CA . SER A 1 97 ? 10.986 -1.936 1.990 1.00 87.62 97 SER A CA 1
ATOM 781 C C . SER A 1 97 ? 11.441 -2.323 0.589 1.00 87.62 97 SER A C 1
ATOM 783 O O . SER A 1 97 ? 11.025 -3.348 0.053 1.00 87.62 97 SER A O 1
ATOM 785 N N . GLY A 1 98 ? 12.406 -1.585 0.046 1.00 83.00 98 GLY A N 1
ATOM 786 C CA . GLY A 1 98 ? 13.098 -1.958 -1.181 1.00 83.00 98 GLY A CA 1
ATOM 787 C C . GLY A 1 98 ? 13.818 -3.309 -1.078 1.00 83.00 98 GLY A C 1
ATOM 788 O O . GLY A 1 98 ? 14.004 -3.997 -2.076 1.00 83.00 98 GLY A O 1
ATOM 789 N N . ARG A 1 99 ? 14.193 -3.762 0.128 1.00 84.31 99 ARG A N 1
ATOM 790 C CA . ARG A 1 99 ? 14.773 -5.108 0.317 1.00 84.31 99 ARG A CA 1
ATOM 791 C C . ARG A 1 99 ? 13.774 -6.224 0.011 1.00 84.31 99 ARG A C 1
ATOM 793 O O . ARG A 1 99 ? 14.188 -7.311 -0.392 1.00 84.31 99 ARG A O 1
ATOM 800 N N . ASP A 1 100 ? 12.489 -5.931 0.171 1.00 87.62 100 ASP A N 1
ATOM 801 C CA . ASP A 1 100 ? 11.387 -6.835 -0.123 1.00 87.62 100 ASP A CA 1
ATOM 802 C C . ASP A 1 100 ? 10.867 -6.665 -1.560 1.00 87.62 100 ASP A C 1
ATOM 804 O O . ASP A 1 100 ? 9.866 -7.280 -1.912 1.00 87.62 100 ASP A O 1
ATOM 808 N N . GLU A 1 101 ? 11.530 -5.886 -2.422 1.00 84.88 101 GLU A N 1
ATOM 809 C CA . GLU A 1 101 ? 11.142 -5.728 -3.828 1.00 84.88 101 GLU A CA 1
ATOM 810 C C . GLU A 1 101 ? 11.485 -6.985 -4.649 1.00 84.88 101 GLU A C 1
ATOM 812 O O . GLU A 1 101 ? 12.571 -7.575 -4.541 1.00 84.88 101 GLU A O 1
ATOM 817 N N . HIS A 1 102 ? 10.547 -7.440 -5.479 1.00 85.06 102 HIS A N 1
ATOM 818 C CA . HIS A 1 102 ? 10.745 -8.585 -6.364 1.00 85.06 102 HIS A CA 1
ATOM 819 C C . HIS A 1 102 ? 11.873 -8.293 -7.377 1.00 85.06 102 HIS A C 1
ATOM 821 O O . HIS A 1 102 ? 11.919 -7.187 -7.904 1.00 85.06 102 HIS A O 1
ATOM 827 N N . PRO A 1 103 ? 12.766 -9.251 -7.721 1.00 78.00 103 PRO A N 1
ATOM 828 C CA . PRO A 1 103 ? 13.879 -9.002 -8.652 1.00 78.00 103 PRO A CA 1
ATOM 829 C C . PRO A 1 103 ? 13.467 -8.460 -10.025 1.00 78.00 103 PRO A C 1
ATOM 831 O O . PRO A 1 103 ? 14.245 -7.762 -10.664 1.00 78.00 103 PRO A O 1
ATOM 834 N N . ALA A 1 104 ? 12.254 -8.789 -10.478 1.00 78.38 104 ALA A N 1
ATOM 835 C CA . ALA A 1 104 ? 11.702 -8.261 -11.727 1.00 78.38 104 ALA A CA 1
ATOM 836 C C . ALA A 1 104 ? 11.433 -6.744 -11.685 1.00 78.38 104 ALA A C 1
ATOM 838 O O . ALA A 1 104 ? 11.322 -6.138 -12.748 1.00 78.38 104 ALA A O 1
ATOM 839 N N . GLY A 1 105 ? 11.333 -6.166 -10.482 1.00 80.31 105 GLY A N 1
ATOM 840 C CA . GLY A 1 105 ? 11.181 -4.739 -10.233 1.00 80.31 105 GLY A CA 1
ATOM 841 C C . GLY A 1 105 ? 9.968 -4.096 -10.900 1.00 80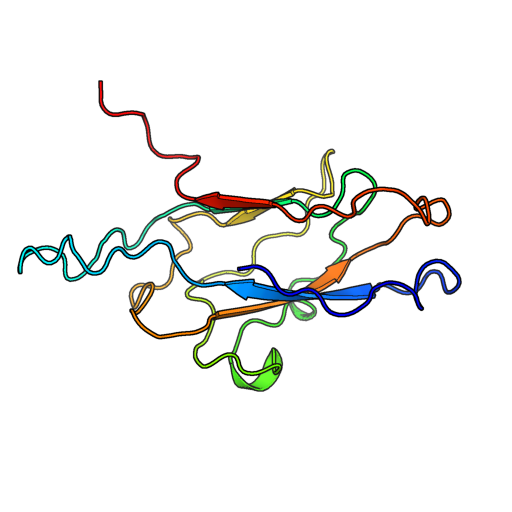.31 105 GLY A C 1
ATOM 842 O O . GLY A 1 105 ? 9.004 -4.754 -11.303 1.00 80.31 105 GLY A O 1
ATOM 843 N N . TRP A 1 106 ? 10.040 -2.774 -11.006 1.00 82.81 106 TRP A N 1
ATOM 844 C CA . TRP A 1 106 ? 9.059 -1.929 -11.678 1.00 82.81 106 TRP A CA 1
ATOM 845 C C . TRP A 1 106 ? 9.336 -1.846 -13.182 1.00 82.81 106 TRP A C 1
ATOM 847 O O . TRP A 1 106 ? 10.484 -1.718 -13.607 1.00 82.81 106 TRP A O 1
ATOM 857 N N . ARG A 1 107 ? 8.280 -1.867 -13.995 1.00 81.25 107 ARG A N 1
ATOM 858 C CA . ARG A 1 107 ? 8.345 -1.750 -15.455 1.00 81.25 107 ARG A CA 1
ATOM 859 C C . ARG A 1 107 ? 7.650 -0.476 -15.917 1.00 81.25 107 ARG A C 1
ATOM 861 O O . ARG A 1 107 ? 6.641 -0.056 -15.349 1.00 81.25 107 ARG A O 1
ATOM 868 N N . LEU A 1 108 ? 8.204 0.133 -16.961 1.00 77.00 108 LEU A N 1
ATOM 869 C CA . LEU A 1 108 ? 7.628 1.318 -17.587 1.00 77.00 108 LEU A CA 1
ATOM 870 C C . LEU A 1 108 ? 6.311 0.960 -18.291 1.00 77.00 108 LEU A C 1
ATOM 872 O O . LEU A 1 108 ? 6.207 -0.092 -18.913 1.00 77.00 108 LEU A O 1
ATOM 876 N N . GLY A 1 109 ? 5.316 1.844 -18.201 1.00 78.75 109 GLY A N 1
ATOM 877 C CA . GLY A 1 109 ? 4.008 1.669 -18.846 1.00 78.75 109 GLY A CA 1
ATOM 878 C C . GLY A 1 109 ? 3.010 0.809 -18.065 1.00 78.75 109 GLY A C 1
ATOM 879 O O . GLY A 1 109 ? 1.815 0.890 -18.337 1.00 78.75 109 GLY A O 1
ATOM 880 N N . GLU A 1 110 ? 3.466 0.064 -17.057 1.00 84.56 110 GLU A N 1
ATOM 881 C CA . GLU A 1 110 ? 2.597 -0.765 -16.223 1.00 84.56 110 GLU A CA 1
ATOM 882 C C . GLU A 1 110 ? 1.862 0.049 -15.144 1.00 84.56 110 GLU A C 1
ATOM 884 O O . GLU A 1 110 ? 2.368 1.042 -14.605 1.00 84.56 110 GLU A O 1
ATOM 889 N N . LEU A 1 111 ? 0.653 -0.401 -14.801 1.00 86.06 111 LEU A N 1
ATOM 890 C CA . LEU A 1 111 ? -0.137 0.092 -13.682 1.00 86.06 111 LEU A CA 1
ATOM 891 C C . LEU A 1 111 ? -0.210 -0.971 -12.590 1.00 86.06 111 LEU A C 1
ATOM 893 O O . LEU A 1 111 ? -0.818 -2.028 -12.754 1.00 86.06 111 LEU A O 1
ATOM 897 N N . TYR A 1 112 ? 0.365 -0.647 -11.443 1.00 88.31 112 TYR A N 1
ATOM 898 C CA . TYR A 1 112 ? 0.418 -1.534 -10.290 1.00 88.31 112 TYR A CA 1
ATOM 899 C C . TYR A 1 112 ? -0.653 -1.169 -9.281 1.00 88.31 112 TYR A C 1
ATOM 901 O O . TYR A 1 112 ? -1.167 -0.048 -9.288 1.00 88.31 112 TYR A O 1
ATOM 909 N N . GLY A 1 113 ? -0.942 -2.076 -8.356 1.00 89.94 113 GLY A N 1
ATOM 910 C CA . GLY A 1 113 ? -1.782 -1.726 -7.232 1.00 89.94 113 GLY A CA 1
ATOM 911 C C . GLY A 1 113 ? -1.876 -2.785 -6.160 1.00 89.94 113 GLY A C 1
ATOM 912 O O . GLY A 1 113 ? -1.358 -3.888 -6.301 1.00 89.94 113 GLY A O 1
ATOM 913 N N . PHE A 1 114 ? -2.555 -2.420 -5.083 1.00 91.75 114 PHE A N 1
ATOM 914 C CA . PHE A 1 114 ? -2.972 -3.357 -4.055 1.00 91.75 114 PHE A CA 1
ATOM 915 C C . PHE A 1 114 ? -4.366 -3.001 -3.549 1.00 91.75 114 PHE A C 1
ATOM 917 O O . PHE A 1 114 ? -4.836 -1.870 -3.707 1.00 91.75 114 PHE A O 1
ATOM 924 N N . ARG A 1 115 ? -5.009 -3.988 -2.933 1.00 88.94 115 ARG A N 1
ATOM 925 C CA . ARG A 1 115 ? -6.271 -3.864 -2.220 1.00 88.94 115 ARG A CA 1
ATOM 926 C C . ARG A 1 115 ? -6.087 -4.399 -0.809 1.00 88.94 115 ARG A C 1
ATOM 928 O O . ARG A 1 115 ? -5.613 -5.518 -0.624 1.00 88.94 115 ARG A O 1
ATOM 935 N N . ALA A 1 116 ? -6.443 -3.585 0.174 1.00 89.88 116 ALA A N 1
ATOM 936 C CA . ALA A 1 116 ? -6.322 -3.944 1.578 1.00 89.88 116 ALA A CA 1
ATOM 937 C C . ALA A 1 116 ? -7.413 -3.276 2.414 1.00 89.88 116 ALA A C 1
ATOM 939 O O . ALA A 1 116 ? -7.952 -2.228 2.046 1.00 89.88 116 ALA A O 1
ATOM 940 N N . ALA A 1 117 ? -7.716 -3.895 3.551 1.00 87.69 117 ALA A N 1
ATOM 941 C CA . ALA A 1 117 ? -8.663 -3.371 4.515 1.00 87.69 117 ALA A CA 1
ATOM 942 C C . ALA A 1 117 ? -8.087 -2.167 5.283 1.00 87.69 117 ALA A C 1
ATOM 944 O O . ALA A 1 117 ? -6.920 -2.128 5.688 1.00 87.69 117 ALA A O 1
ATOM 945 N N . LEU A 1 118 ? -8.944 -1.169 5.458 1.00 85.56 118 LEU A N 1
ATOM 946 C CA . LEU A 1 118 ? -8.663 0.114 6.072 1.00 85.56 118 LEU A CA 1
ATOM 947 C C . LEU A 1 118 ? -9.833 0.472 6.988 1.00 85.56 118 LEU A C 1
ATOM 949 O O . LEU A 1 118 ? -10.997 0.477 6.586 1.00 85.56 118 LEU A O 1
ATOM 953 N N . ARG A 1 119 ? -9.530 0.810 8.231 1.00 85.75 119 ARG A N 1
ATOM 954 C CA . ARG A 1 119 ? -10.498 1.303 9.197 1.00 85.75 119 ARG A CA 1
ATOM 955 C C . ARG A 1 119 ? -10.670 2.809 9.031 1.00 85.75 119 ARG A C 1
ATOM 957 O O . ARG A 1 119 ? -9.705 3.570 9.117 1.00 85.75 119 ARG A O 1
ATOM 964 N N . VAL A 1 120 ? -11.917 3.214 8.816 1.00 79.88 120 VAL A N 1
ATOM 965 C CA . VAL A 1 120 ? -12.353 4.611 8.715 1.00 79.88 120 VAL A CA 1
ATOM 966 C C . VAL A 1 120 ? -12.932 5.023 10.069 1.00 79.88 120 VAL A C 1
ATOM 968 O O . VAL A 1 120 ? -13.776 4.297 10.598 1.00 79.88 120 VAL A O 1
ATOM 971 N N . PRO A 1 121 ? -12.504 6.143 10.669 1.00 75.56 121 PRO A N 1
ATOM 972 C CA . PRO A 1 121 ? -13.055 6.575 11.944 1.00 75.56 121 PRO A CA 1
ATOM 973 C C . PRO A 1 121 ? -14.493 7.094 11.770 1.00 75.56 121 PRO A C 1
ATOM 975 O O . PRO A 1 121 ? -14.806 7.723 10.752 1.00 75.56 121 PRO A O 1
ATOM 978 N N . PRO A 1 122 ? -15.367 6.885 12.771 1.00 68.56 122 PRO A N 1
ATOM 979 C CA . PRO A 1 122 ? -16.775 7.285 12.705 1.00 68.56 122 PRO A CA 1
ATOM 980 C C . PRO A 1 122 ? -16.963 8.804 12.548 1.00 68.56 122 PRO A C 1
ATOM 982 O O . PRO A 1 122 ? -17.939 9.248 11.950 1.00 68.56 122 PRO A O 1
ATOM 985 N N . GLU A 1 123 ? -16.001 9.604 13.015 1.00 66.38 123 GLU A N 1
ATOM 986 C CA . GLU A 1 123 ? -16.028 11.072 12.964 1.00 66.38 123 GLU A CA 1
ATOM 987 C C . GLU A 1 123 ? -15.251 11.658 11.774 1.00 66.38 123 GLU A C 1
ATOM 989 O O . GLU A 1 123 ? -14.862 12.823 11.804 1.00 66.38 123 GLU A O 1
ATOM 994 N N . THR A 1 124 ? -14.992 10.871 10.719 1.00 59.59 124 THR A N 1
ATOM 995 C CA . THR A 1 124 ? -14.293 11.382 9.526 1.00 59.59 124 THR A CA 1
ATOM 996 C C . THR A 1 124 ? -15.013 12.635 9.002 1.00 59.59 124 THR A C 1
ATOM 998 O O . THR A 1 124 ? -16.174 12.528 8.586 1.00 59.59 124 THR A O 1
ATOM 1001 N N . PRO A 1 125 ? -14.375 13.823 9.002 1.00 53.44 125 PRO A N 1
ATOM 1002 C CA . PRO A 1 125 ? -15.054 15.046 8.609 1.00 53.44 125 PRO A CA 1
ATOM 1003 C C . PRO A 1 125 ? -15.497 14.944 7.148 1.00 53.44 125 PRO A C 1
ATOM 1005 O O . PRO A 1 125 ? -14.705 14.672 6.247 1.00 53.44 125 PRO A O 1
ATOM 1008 N N . ARG A 1 126 ? -16.784 15.197 6.892 1.00 55.19 126 ARG A N 1
ATOM 1009 C CA . ARG A 1 126 ? -17.363 15.169 5.534 1.00 55.19 126 ARG A CA 1
ATOM 1010 C C . ARG A 1 126 ? -16.790 16.258 4.612 1.00 55.19 126 ARG A C 1
ATOM 1012 O O . ARG A 1 126 ? -17.019 16.213 3.409 1.00 55.19 126 ARG A O 1
ATOM 1019 N N . SER A 1 127 ? -16.072 17.226 5.185 1.00 47.66 127 SER A N 1
ATOM 1020 C CA . SER A 1 127 ? -15.469 18.383 4.519 1.00 47.66 127 SER A CA 1
ATOM 1021 C C . SER A 1 127 ? -13.935 18.417 4.576 1.00 47.66 127 SER A C 1
ATOM 1023 O O . SER A 1 127 ? -13.345 19.349 4.032 1.00 47.66 127 SER A O 1
ATOM 1025 N N . SER A 1 128 ? -13.264 17.445 5.210 1.00 51.25 128 SER A N 1
ATOM 1026 C CA . SER A 1 128 ? -11.794 17.416 5.238 1.00 51.25 128 SER A CA 1
ATOM 1027 C C . SER A 1 128 ? -11.219 16.826 3.954 1.00 51.25 128 SER A C 1
ATOM 1029 O O . SER A 1 128 ? -11.762 15.869 3.396 1.00 51.25 128 SER A O 1
ATOM 1031 N N . VAL A 1 129 ? -10.073 17.355 3.521 1.00 57.59 129 VAL A N 1
ATOM 1032 C CA . VAL A 1 129 ? -9.283 16.778 2.431 1.00 57.59 129 VAL A CA 1
ATOM 1033 C C . VAL A 1 129 ? -8.815 15.384 2.864 1.00 57.59 129 VAL A C 1
ATOM 1035 O O . VAL A 1 129 ? -7.933 15.246 3.706 1.00 57.59 129 VAL A O 1
ATOM 1038 N N . ASN A 1 130 ? -9.431 14.336 2.309 1.00 66.00 130 ASN A N 1
ATOM 1039 C CA . ASN A 1 130 ? -8.971 12.954 2.461 1.00 66.00 130 ASN A CA 1
ATOM 1040 C C . ASN A 1 130 ? -7.735 12.750 1.575 1.00 66.00 130 ASN A C 1
ATOM 1042 O O . ASN A 1 130 ? -7.822 12.174 0.489 1.00 66.00 130 ASN A O 1
ATOM 1046 N N . GLU A 1 131 ? -6.603 13.298 2.009 1.00 76.81 131 GLU A N 1
ATOM 1047 C CA . GLU A 1 131 ? -5.359 13.224 1.256 1.00 76.81 131 GLU A CA 1
ATOM 1048 C C . GLU A 1 131 ? -4.714 11.845 1.393 1.00 76.81 131 GLU A C 1
ATOM 1050 O O . GLU A 1 131 ? -4.585 11.289 2.485 1.00 76.81 131 GLU A O 1
ATOM 1055 N N . TRP A 1 132 ? -4.308 11.306 0.249 1.00 82.75 132 TRP A N 1
ATOM 1056 C CA . TRP A 1 132 ? -3.545 10.075 0.142 1.00 82.75 132 TRP A CA 1
ATOM 1057 C C . TRP A 1 132 ? -2.167 10.415 -0.400 1.00 82.75 132 TRP A C 1
ATOM 1059 O O . TRP A 1 132 ? -2.055 10.931 -1.514 1.00 82.75 132 TRP A O 1
ATOM 1069 N N . ILE A 1 133 ? -1.128 10.100 0.366 1.00 86.00 133 ILE A N 1
ATOM 1070 C CA . ILE A 1 133 ? 0.250 10.465 0.028 1.00 86.00 133 ILE A CA 1
ATOM 1071 C C . ILE A 1 133 ? 1.031 9.189 -0.268 1.00 86.00 133 ILE A C 1
ATOM 107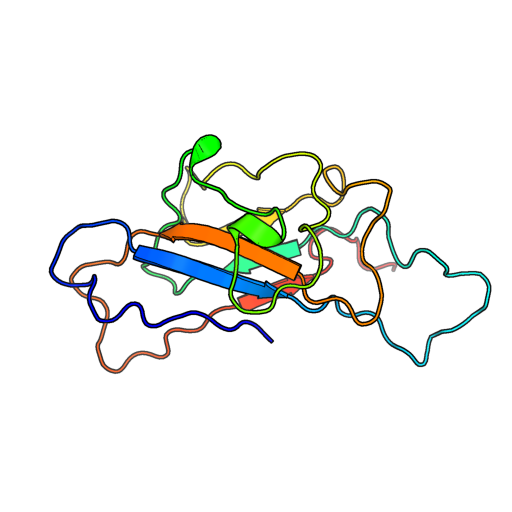3 O O . ILE A 1 133 ? 0.950 8.217 0.481 1.00 86.00 133 ILE A O 1
ATOM 1077 N N . VAL A 1 134 ? 1.793 9.185 -1.360 1.00 86.25 134 VAL A N 1
ATOM 1078 C CA . VAL A 1 134 ? 2.784 8.143 -1.653 1.00 86.25 134 VAL A CA 1
ATOM 1079 C C . VAL A 1 134 ? 4.139 8.809 -1.764 1.00 86.25 134 VAL A C 1
ATOM 1081 O O . VAL A 1 134 ? 4.315 9.727 -2.561 1.00 86.25 134 VAL A O 1
ATOM 1084 N N . GLU A 1 135 ? 5.096 8.315 -0.992 1.00 86.06 135 GLU A N 1
ATOM 1085 C CA . GLU A 1 135 ? 6.468 8.803 -0.989 1.00 86.06 135 GLU A CA 1
ATOM 1086 C C . GLU A 1 135 ? 7.415 7.699 -1.445 1.00 86.06 135 GLU A C 1
ATOM 1088 O O . GLU A 1 135 ? 7.325 6.563 -0.981 1.00 86.06 135 GLU A O 1
ATOM 1093 N N . TRP A 1 136 ? 8.344 8.044 -2.333 1.00 83.62 136 TRP A N 1
ATOM 1094 C CA . TRP A 1 136 ? 9.334 7.128 -2.896 1.00 83.62 136 TRP A CA 1
ATOM 1095 C C . TRP A 1 136 ? 10.735 7.492 -2.408 1.00 83.62 136 TRP A C 1
ATOM 1097 O O . TRP A 1 136 ? 11.065 8.669 -2.296 1.00 83.62 136 TRP A O 1
ATOM 1107 N N . GLY A 1 137 ? 11.580 6.489 -2.163 1.00 76.88 137 GLY A N 1
ATOM 1108 C CA . GLY A 1 137 ? 12.996 6.680 -1.844 1.00 76.88 137 GLY A CA 1
ATOM 1109 C C . GLY A 1 137 ? 13.268 7.266 -0.459 1.00 76.88 137 GLY A C 1
ATOM 1110 O O . GLY A 1 137 ? 14.315 7.879 -0.268 1.00 76.88 137 GLY A O 1
ATOM 1111 N N . PHE A 1 138 ? 12.358 7.081 0.503 1.00 67.00 138 PHE A N 1
ATOM 1112 C CA . PHE A 1 138 ? 12.465 7.675 1.844 1.00 67.00 138 PHE A CA 1
ATOM 1113 C C . PHE A 1 138 ? 13.649 7.143 2.674 1.00 67.00 138 PHE A C 1
ATOM 1115 O O . PHE A 1 138 ? 14.001 7.739 3.688 1.00 67.00 138 PHE A O 1
ATOM 1122 N N . ASP A 1 139 ? 14.239 6.017 2.273 1.00 64.94 139 ASP A N 1
ATOM 1123 C CA . ASP A 1 139 ? 15.372 5.367 2.934 1.00 64.94 139 ASP A CA 1
ATOM 1124 C C . ASP A 1 139 ? 16.708 5.581 2.213 1.00 64.94 139 ASP A C 1
ATOM 1126 O O . ASP A 1 139 ? 17.740 5.100 2.687 1.00 64.94 139 ASP A O 1
ATOM 1130 N N . ARG A 1 140 ? 16.726 6.291 1.077 1.00 53.06 140 ARG A N 1
ATOM 1131 C CA . ARG A 1 140 ? 17.991 6.640 0.436 1.00 53.06 140 ARG A CA 1
ATOM 1132 C C . ARG A 1 140 ? 18.668 7.738 1.254 1.00 53.06 140 ARG A C 1
ATOM 1134 O O . ARG A 1 140 ? 18.070 8.802 1.430 1.00 53.06 140 ARG A O 1
ATOM 1141 N N . PRO A 1 141 ? 19.921 7.545 1.707 1.00 44.78 141 PRO A N 1
ATOM 1142 C CA . PRO A 1 141 ? 20.735 8.675 2.117 1.00 44.78 141 PRO A CA 1
ATOM 1143 C C . PRO A 1 141 ? 20.745 9.674 0.959 1.00 44.78 141 PRO A C 1
ATOM 1145 O O . PRO A 1 141 ? 20.970 9.277 -0.189 1.00 44.78 141 PRO A O 1
ATOM 1148 N N . ARG A 1 142 ? 20.500 10.961 1.237 1.00 42.91 142 ARG A N 1
ATOM 1149 C CA . ARG A 1 142 ? 20.943 12.001 0.304 1.00 42.91 142 ARG A CA 1
ATOM 1150 C C . ARG A 1 142 ? 22.437 11.759 0.117 1.00 42.91 142 ARG A C 1
ATOM 1152 O O . ARG A 1 142 ? 23.173 11.796 1.100 1.00 42.91 142 ARG A O 1
ATOM 1159 N N . LEU A 1 143 ? 22.852 11.425 -1.102 1.00 42.84 143 LEU A N 1
ATOM 1160 C CA . LEU A 1 143 ? 24.264 11.478 -1.455 1.00 42.84 143 LEU A CA 1
ATOM 1161 C C . LEU A 1 143 ? 24.711 12.913 -1.151 1.00 42.84 143 LEU A C 1
ATOM 1163 O O . LEU A 1 143 ? 24.117 13.855 -1.681 1.00 42.84 143 LEU A O 1
ATOM 1167 N N . ALA A 1 144 ? 25.628 13.042 -0.193 1.00 35.03 144 ALA A N 1
ATOM 1168 C CA . ALA A 1 144 ? 26.355 14.275 0.075 1.00 35.03 144 ALA A CA 1
ATOM 1169 C C . ALA A 1 144 ? 27.355 14.534 -1.055 1.00 35.03 144 ALA A C 1
ATOM 1171 O O . ALA A 1 144 ? 27.855 13.532 -1.621 1.00 35.03 144 ALA A O 1
#

Radius of gyration: 16.01 Å; chains: 1; bounding box: 48×31×38 Å

Organism: NCBI:txid311494

pLDDT: mean 74.37, std 17.45, range [35.03, 93.62]